Protein AF-A0A838JAK7-F1 (afdb_monomer_lite)

Structure (mmCIF, N/CA/C/O backbone):
data_AF-A0A838JAK7-F1
#
_entry.id   AF-A0A838JAK7-F1
#
loop_
_atom_site.group_PDB
_atom_site.id
_atom_site.type_symbol
_atom_site.label_atom_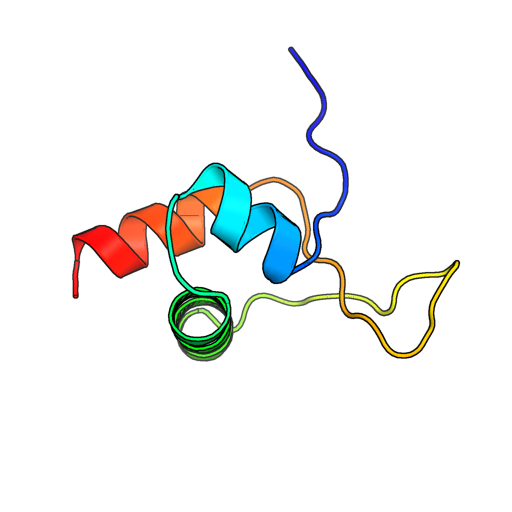id
_atom_site.label_alt_id
_atom_site.label_comp_id
_atom_site.label_asym_id
_atom_site.label_entity_id
_atom_site.label_seq_id
_atom_site.pdbx_PDB_ins_code
_atom_site.Cartn_x
_atom_site.Cartn_y
_atom_site.Cartn_z
_atom_site.occupancy
_atom_site.B_iso_or_equiv
_atom_site.auth_seq_id
_atom_site.auth_comp_id
_atom_site.auth_asym_id
_atom_site.auth_atom_id
_atom_site.pdbx_PDB_model_num
ATOM 1 N N . MET A 1 1 ? -10.891 9.508 -17.191 1.00 43.81 1 MET A N 1
ATOM 2 C CA . MET A 1 1 ? -10.586 8.585 -16.078 1.00 43.81 1 MET A CA 1
ATOM 3 C C . MET A 1 1 ? -9.090 8.369 -16.104 1.00 43.81 1 MET A C 1
ATOM 5 O O . MET A 1 1 ? -8.621 7.784 -17.066 1.00 43.81 1 MET A O 1
ATOM 9 N N . ALA A 1 2 ? -8.337 8.945 -15.165 1.00 40.66 2 ALA A N 1
ATOM 10 C CA . ALA A 1 2 ? -6.898 8.709 -15.114 1.00 40.66 2 ALA A CA 1
ATOM 11 C C . ALA A 1 2 ? -6.686 7.226 -14.784 1.00 40.66 2 ALA A C 1
ATOM 13 O O . ALA A 1 2 ? -7.060 6.784 -13.699 1.00 40.66 2 ALA A O 1
ATOM 14 N N . GLU A 1 3 ? -6.174 6.454 -15.743 1.00 46.81 3 GLU A N 1
ATOM 15 C CA . GLU A 1 3 ? -5.598 5.137 -15.485 1.00 46.81 3 GLU A CA 1
ATOM 16 C C . GLU A 1 3 ? -4.487 5.341 -14.455 1.00 46.81 3 GLU A C 1
ATOM 18 O O . GLU A 1 3 ? -3.383 5.762 -14.796 1.00 46.81 3 GLU A O 1
ATOM 23 N N . GLN A 1 4 ? -4.797 5.135 -13.174 1.00 59.72 4 GLN A N 1
ATOM 24 C CA . GLN A 1 4 ? -3.770 5.113 -12.145 1.00 59.72 4 GLN A CA 1
ATOM 25 C C . GLN A 1 4 ? -2.833 3.963 -12.512 1.00 59.72 4 GLN A C 1
ATOM 27 O O . GLN A 1 4 ? -3.227 2.797 -12.523 1.00 59.72 4 GLN A O 1
ATOM 32 N N . GLY A 1 5 ? -1.616 4.308 -12.924 1.00 77.31 5 GLY A N 1
ATOM 33 C CA . GLY A 1 5 ? -0.574 3.339 -13.219 1.00 77.31 5 GLY A CA 1
ATOM 34 C C . GLY A 1 5 ? -0.241 2.508 -11.983 1.00 77.31 5 GLY A C 1
ATOM 35 O O . GLY A 1 5 ? -0.804 2.673 -10.904 1.00 77.31 5 GLY A O 1
ATOM 36 N N . TRP A 1 6 ? 0.697 1.583 -12.129 1.00 89.44 6 TRP A N 1
ATOM 37 C CA . TRP A 1 6 ? 1.227 0.899 -10.958 1.00 89.44 6 TRP A CA 1
ATOM 38 C C . TRP A 1 6 ? 1.924 1.919 -10.048 1.00 89.44 6 TRP A C 1
ATOM 40 O O . TRP A 1 6 ? 2.745 2.688 -10.537 1.00 89.44 6 TRP A O 1
ATOM 50 N N . MET A 1 7 ? 1.608 1.917 -8.753 1.00 90.75 7 MET A N 1
ATOM 51 C CA . MET A 1 7 ? 2.095 2.919 -7.794 1.00 90.75 7 MET A CA 1
ATOM 52 C C . MET A 1 7 ? 2.977 2.270 -6.737 1.00 90.75 7 MET A C 1
ATOM 54 O O . MET A 1 7 ? 2.715 1.158 -6.281 1.00 90.75 7 MET A O 1
ATOM 58 N N . THR A 1 8 ? 4.018 2.964 -6.312 1.00 93.31 8 THR A N 1
ATOM 59 C CA . THR A 1 8 ? 4.823 2.579 -5.151 1.00 93.31 8 THR A CA 1
ATOM 60 C C . THR A 1 8 ? 4.045 2.778 -3.847 1.00 93.31 8 THR A C 1
ATOM 62 O O . THR A 1 8 ? 3.078 3.536 -3.787 1.00 93.31 8 THR A O 1
ATOM 65 N N . ALA A 1 9 ? 4.486 2.134 -2.761 1.00 92.94 9 ALA A N 1
ATOM 66 C CA . ALA A 1 9 ? 3.907 2.375 -1.433 1.00 92.94 9 ALA A CA 1
ATOM 67 C C . ALA A 1 9 ? 3.991 3.857 -1.017 1.00 92.94 9 ALA A C 1
ATOM 69 O O . ALA A 1 9 ? 3.079 4.351 -0.359 1.00 92.94 9 ALA A O 1
ATOM 70 N N . ALA A 1 10 ? 5.050 4.559 -1.434 1.00 92.69 10 ALA A N 1
ATOM 71 C CA . ALA A 1 10 ? 5.246 5.987 -1.190 1.00 92.69 10 ALA A CA 1
ATOM 72 C C . ALA A 1 10 ? 4.181 6.843 -1.888 1.00 92.69 10 ALA A C 1
ATOM 74 O O . ALA A 1 10 ? 3.602 7.741 -1.284 1.00 92.69 10 ALA A O 1
ATOM 75 N N . GLU A 1 11 ? 3.887 6.540 -3.153 1.00 93.38 11 GLU A N 1
ATOM 76 C CA . GLU A 1 11 ? 2.852 7.241 -3.917 1.00 93.38 11 GLU A CA 1
ATOM 77 C C . GLU A 1 11 ? 1.459 6.965 -3.348 1.00 93.38 11 GLU A C 1
ATOM 79 O O . GLU A 1 11 ? 0.679 7.893 -3.163 1.00 93.38 11 GLU A O 1
ATOM 84 N N . ILE A 1 12 ? 1.174 5.711 -2.977 1.00 93.44 12 ILE A N 1
ATOM 85 C CA . ILE A 1 12 ? -0.079 5.346 -2.299 1.00 93.44 12 ILE A CA 1
ATOM 86 C C . ILE A 1 12 ? -0.211 6.101 -0.967 1.00 93.44 12 ILE A C 1
ATOM 88 O O . ILE A 1 12 ? -1.285 6.593 -0.637 1.00 93.44 12 ILE A O 1
ATOM 92 N N . ALA A 1 13 ? 0.875 6.213 -0.200 1.00 94.31 13 ALA A N 1
ATOM 93 C CA . ALA A 1 13 ? 0.897 6.976 1.043 1.00 94.31 13 ALA A CA 1
ATOM 94 C C . ALA A 1 13 ? 0.603 8.465 0.810 1.00 94.31 13 ALA A C 1
ATOM 96 O O . ALA A 1 13 ? -0.208 9.037 1.537 1.00 94.31 13 ALA A O 1
ATOM 97 N N . GLY A 1 14 ? 1.196 9.061 -0.229 1.00 94.25 14 GLY A N 1
ATOM 98 C CA . GLY A 1 14 ? 0.929 10.441 -0.637 1.00 94.25 14 GLY A CA 1
ATOM 99 C C . GLY A 1 14 ? -0.537 10.682 -1.006 1.00 94.25 14 GLY A C 1
ATOM 100 O O . GLY A 1 14 ? -1.139 11.622 -0.494 1.00 94.25 14 GLY A O 1
ATOM 101 N N . GLU A 1 15 ? -1.129 9.800 -1.814 1.00 92.12 15 GLU A N 1
ATOM 102 C CA . GLU A 1 15 ? -2.544 9.883 -2.217 1.00 92.12 15 GLU A CA 1
ATOM 103 C C . GLU A 1 15 ? -3.507 9.763 -1.027 1.00 92.12 15 GLU A C 1
ATOM 105 O O . GLU A 1 15 ? -4.558 10.401 -0.998 1.00 92.12 15 GLU A O 1
ATOM 110 N N . LEU A 1 16 ? -3.159 8.939 -0.035 1.00 92.12 16 LEU A N 1
ATOM 111 C CA . LEU A 1 16 ? -4.002 8.685 1.135 1.00 92.12 16 LEU A CA 1
ATOM 112 C C . LEU A 1 16 ? -3.736 9.640 2.305 1.00 92.12 16 LEU A C 1
ATOM 114 O O . LEU A 1 16 ? -4.423 9.548 3.321 1.00 92.12 16 LEU A O 1
ATOM 118 N N . GLY A 1 17 ? -2.735 10.522 2.207 1.00 93.81 17 GLY A N 1
ATOM 119 C CA . GLY A 1 17 ? -2.280 11.335 3.340 1.00 93.81 17 GLY A CA 1
ATOM 120 C C . GLY A 1 17 ? -1.790 10.488 4.524 1.00 93.81 17 GLY A C 1
ATOM 121 O O . GLY A 1 17 ? -1.882 10.910 5.676 1.00 93.81 17 GLY A O 1
ATOM 122 N N . ALA A 1 18 ? -1.307 9.275 4.248 1.00 93.06 18 ALA A N 1
ATOM 123 C CA . ALA A 1 18 ? -0.876 8.295 5.237 1.00 93.06 18 ALA A CA 1
ATOM 124 C C . ALA A 1 18 ? 0.654 8.164 5.258 1.00 93.06 18 ALA A C 1
ATOM 126 O O . ALA A 1 18 ? 1.359 8.662 4.384 1.00 93.06 18 ALA A O 1
ATOM 127 N N . THR A 1 19 ? 1.194 7.458 6.255 1.00 94.69 19 THR A N 1
ATOM 128 C CA . THR A 1 19 ? 2.625 7.121 6.256 1.00 94.69 19 THR A CA 1
ATOM 129 C C . THR A 1 19 ? 2.893 5.890 5.398 1.00 94.69 19 THR A C 1
ATOM 131 O O . THR A 1 19 ? 2.104 4.942 5.371 1.00 94.69 19 THR A O 1
ATOM 134 N N . GLU A 1 20 ? 4.060 5.856 4.756 1.00 94.31 20 GLU A N 1
ATOM 135 C CA . GLU A 1 20 ? 4.509 4.695 3.982 1.00 94.31 20 GLU A CA 1
ATOM 136 C C . GLU A 1 20 ? 4.578 3.419 4.842 1.00 94.31 20 GLU A C 1
ATOM 138 O O . GLU A 1 20 ? 4.330 2.316 4.357 1.00 94.31 20 GLU A O 1
ATOM 143 N N . TYR A 1 21 ? 4.842 3.563 6.145 1.00 94.56 21 TYR A N 1
ATOM 144 C CA . TYR A 1 21 ? 4.797 2.465 7.108 1.00 94.56 21 TYR A CA 1
ATOM 145 C C . TYR A 1 21 ? 3.389 1.865 7.238 1.00 94.56 21 TYR A C 1
ATOM 147 O O . TYR A 1 21 ? 3.225 0.650 7.101 1.00 94.56 21 TYR A O 1
ATOM 155 N N . SER A 1 22 ? 2.365 2.700 7.450 1.00 94.62 22 SER A N 1
ATOM 156 C CA . SER A 1 22 ? 0.969 2.250 7.549 1.00 94.62 22 SER A CA 1
ATOM 157 C C . SER A 1 22 ? 0.502 1.578 6.258 1.00 94.62 22 SER A C 1
ATOM 159 O O . SER A 1 22 ? -0.143 0.532 6.303 1.00 94.62 22 SER A O 1
ATOM 161 N N . VAL A 1 23 ? 0.895 2.128 5.106 1.00 95.19 23 VAL A N 1
ATOM 162 C CA . VAL A 1 23 ? 0.608 1.539 3.792 1.00 95.19 23 VAL A CA 1
ATOM 163 C C . VAL A 1 23 ? 1.292 0.181 3.626 1.00 95.19 23 VAL A C 1
ATOM 165 O O . VAL A 1 23 ? 0.634 -0.786 3.251 1.00 95.19 23 VAL A O 1
ATOM 168 N N . ASN A 1 24 ? 2.579 0.052 3.961 1.00 94.50 24 ASN A N 1
ATOM 169 C CA . ASN A 1 24 ? 3.283 -1.236 3.907 1.00 94.50 24 ASN A CA 1
ATOM 170 C C . ASN A 1 24 ? 2.657 -2.281 4.839 1.00 94.50 24 ASN A C 1
ATOM 172 O O . ASN A 1 24 ? 2.558 -3.459 4.479 1.00 94.50 24 ASN A O 1
ATOM 176 N N . ARG A 1 25 ? 2.195 -1.858 6.021 1.00 95.88 25 ARG A N 1
ATOM 177 C CA . ARG A 1 25 ? 1.470 -2.726 6.953 1.00 95.88 25 ARG A CA 1
ATOM 178 C C . ARG A 1 25 ? 0.157 -3.215 6.340 1.00 95.88 25 ARG A C 1
ATOM 180 O O . ARG A 1 25 ? -0.097 -4.418 6.367 1.00 95.88 25 ARG A O 1
ATOM 187 N N . ALA A 1 26 ? -0.622 -2.319 5.734 1.00 95.31 26 ALA A N 1
ATOM 188 C CA . ALA A 1 26 ? -1.867 -2.652 5.045 1.00 95.31 26 ALA A CA 1
ATOM 189 C C . ALA A 1 26 ? -1.630 -3.617 3.874 1.00 95.31 26 ALA A C 1
ATOM 191 O O . ALA A 1 26 ? -2.270 -4.660 3.783 1.00 95.31 26 ALA A O 1
ATOM 192 N N . ILE A 1 27 ? -0.654 -3.319 3.013 1.00 94.81 27 ILE A N 1
ATOM 193 C CA . ILE A 1 27 ? -0.254 -4.160 1.875 1.00 94.81 27 ILE A CA 1
ATOM 194 C C . ILE A 1 27 ? 0.120 -5.569 2.338 1.00 94.81 27 ILE A C 1
ATOM 196 O O . ILE A 1 27 ? -0.318 -6.554 1.738 1.00 94.81 27 ILE A O 1
ATOM 200 N N . SER A 1 28 ? 0.888 -5.666 3.427 1.00 94.75 28 SER A N 1
ATOM 201 C CA . SER A 1 28 ? 1.296 -6.944 4.016 1.00 94.75 28 SER A CA 1
ATOM 202 C C . SER A 1 28 ? 0.103 -7.714 4.587 1.00 94.75 28 SER A C 1
ATOM 204 O O . SER A 1 28 ? -0.026 -8.913 4.337 1.00 94.75 28 SER A O 1
ATOM 206 N N . ALA A 1 29 ? -0.798 -7.035 5.303 1.00 95.06 29 ALA A N 1
ATOM 207 C CA . ALA A 1 29 ? -2.008 -7.635 5.866 1.00 95.06 29 ALA A CA 1
ATOM 208 C C . ALA A 1 29 ? -2.964 -8.144 4.772 1.00 95.06 29 ALA A C 1
ATOM 210 O O . ALA A 1 29 ? -3.514 -9.238 4.880 1.00 95.06 29 ALA A O 1
ATOM 211 N N . LEU A 1 30 ? -3.104 -7.380 3.689 1.00 94.06 30 LEU A N 1
ATOM 212 C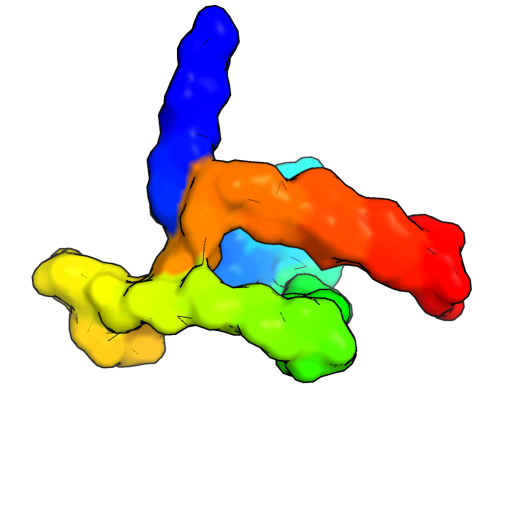 CA . LEU A 1 30 ? -3.960 -7.686 2.543 1.00 94.06 30 LEU A CA 1
ATOM 213 C C . LEU A 1 30 ? -3.301 -8.632 1.524 1.00 94.06 30 LEU A C 1
ATOM 215 O O . LEU A 1 30 ? -3.947 -9.029 0.554 1.00 94.06 30 LEU A O 1
ATOM 219 N N . ARG A 1 31 ? -2.021 -8.985 1.718 1.00 94.44 31 ARG A N 1
ATOM 220 C CA . ARG A 1 31 ? -1.212 -9.812 0.802 1.00 94.44 31 ARG A CA 1
ATOM 221 C C . ARG A 1 31 ? -1.238 -9.314 -0.651 1.00 94.44 31 ARG A C 1
ATOM 223 O O . ARG A 1 31 ? -1.246 -10.115 -1.591 1.00 94.44 31 ARG A O 1
ATOM 230 N N . ILE A 1 32 ? -1.247 -7.992 -0.841 1.00 92.62 32 ILE A N 1
ATOM 231 C CA . ILE A 1 32 ? -1.283 -7.378 -2.174 1.00 92.62 32 ILE A CA 1
ATOM 232 C C . ILE A 1 32 ? 0.016 -7.722 -2.910 1.00 92.62 32 ILE A C 1
ATOM 234 O O . ILE A 1 32 ? 1.115 -7.428 -2.443 1.00 92.62 32 ILE A O 1
ATOM 238 N N . GLN A 1 33 ? -0.114 -8.350 -4.079 1.00 91.25 33 GLN A N 1
ATOM 239 C CA . GLN A 1 33 ? 1.027 -8.711 -4.914 1.00 91.25 33 GLN A CA 1
ATOM 240 C C . GLN A 1 33 ? 1.549 -7.471 -5.647 1.00 91.25 33 GLN A C 1
ATOM 242 O O . GLN A 1 33 ? 0.898 -6.953 -6.555 1.00 91.25 33 GLN A O 1
ATOM 247 N N . GLY A 1 34 ? 2.726 -6.999 -5.242 1.00 91.06 34 GLY A N 1
ATOM 248 C CA . GLY A 1 34 ? 3.504 -6.015 -5.988 1.00 91.06 34 GLY A CA 1
ATOM 249 C C . GLY A 1 34 ? 4.442 -6.690 -6.987 1.00 91.06 34 GLY A C 1
ATOM 250 O O . GLY A 1 34 ? 4.807 -7.856 -6.836 1.00 91.06 34 GLY A O 1
ATOM 251 N N . LYS A 1 35 ? 4.876 -5.943 -7.999 1.00 91.44 35 LYS A N 1
ATOM 252 C CA . LYS A 1 35 ? 5.968 -6.347 -8.893 1.00 91.44 35 LYS A CA 1
ATOM 253 C C . LYS A 1 35 ? 7.151 -5.405 -8.711 1.00 91.44 35 LYS A C 1
ATOM 255 O O . LYS A 1 35 ? 6.981 -4.272 -8.268 1.00 91.44 35 LYS A O 1
ATOM 260 N N . LYS A 1 36 ? 8.353 -5.871 -9.048 1.00 91.00 36 LYS A N 1
ATOM 261 C CA . LYS A 1 36 ? 9.531 -4.997 -9.068 1.00 91.00 36 LYS A CA 1
ATOM 262 C C . LYS A 1 36 ? 9.353 -3.939 -10.144 1.00 91.00 36 LYS A C 1
ATOM 264 O O . LYS A 1 36 ? 8.934 -4.267 -11.257 1.00 91.00 36 LYS A O 1
ATOM 269 N N . ASP A 1 37 ? 9.678 -2.701 -9.805 1.00 87.50 37 ASP A N 1
ATOM 270 C CA . ASP A 1 37 ? 9.712 -1.639 -10.791 1.00 87.50 37 ASP A CA 1
ATOM 271 C C . ASP A 1 37 ? 10.813 -1.915 -11.827 1.00 87.50 37 ASP A C 1
ATOM 273 O O . ASP A 1 37 ? 11.892 -2.434 -11.512 1.00 87.50 37 ASP A O 1
ATOM 277 N N . ILE A 1 38 ? 10.504 -1.632 -13.092 1.00 83.38 38 ILE A N 1
ATOM 278 C CA . ILE A 1 38 ? 11.415 -1.896 -14.213 1.00 83.38 38 ILE A CA 1
ATOM 279 C C . ILE A 1 38 ? 12.544 -0.864 -14.283 1.00 83.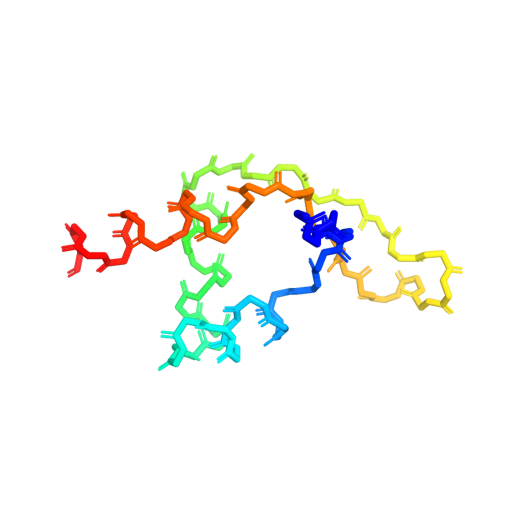38 38 ILE A C 1
ATOM 281 O O . ILE A 1 38 ? 13.625 -1.184 -14.779 1.00 83.38 38 ILE A O 1
ATOM 285 N N . THR A 1 39 ? 12.297 0.339 -13.766 1.00 82.50 39 THR A N 1
ATOM 286 C CA . THR A 1 39 ? 13.229 1.470 -13.763 1.00 82.50 39 THR A CA 1
ATOM 287 C C . THR A 1 39 ? 14.120 1.415 -12.527 1.00 82.50 39 THR A C 1
ATOM 289 O O . THR A 1 39 ? 15.323 1.645 -12.619 1.00 82.50 39 THR A O 1
ATOM 292 N N . ASP A 1 40 ? 13.554 1.023 -11.384 1.00 83.12 40 ASP A N 1
ATOM 293 C CA . ASP A 1 40 ? 14.261 0.828 -10.123 1.00 83.12 40 ASP A CA 1
ATOM 294 C C . ASP A 1 40 ? 13.933 -0.538 -9.500 1.00 83.12 40 ASP A C 1
ATOM 296 O O . ASP A 1 40 ? 12.972 -0.719 -8.757 1.00 83.12 40 ASP A O 1
ATOM 300 N N . ARG A 1 41 ? 14.798 -1.531 -9.738 1.00 80.56 41 ARG A N 1
ATOM 301 C CA . ARG A 1 41 ? 14.603 -2.912 -9.245 1.00 80.56 41 ARG A CA 1
ATOM 302 C C . ARG A 1 41 ? 14.578 -3.050 -7.715 1.00 80.56 41 ARG A C 1
ATOM 304 O O . ARG A 1 41 ? 14.348 -4.159 -7.222 1.00 80.56 41 ARG A O 1
ATOM 311 N N . ARG A 1 42 ? 14.883 -1.980 -6.971 1.00 85.56 42 ARG A N 1
ATOM 312 C CA . ARG A 1 42 ? 14.819 -1.934 -5.503 1.00 85.56 42 ARG A CA 1
ATOM 313 C C . ARG A 1 42 ? 13.430 -1.537 -5.001 1.00 85.56 42 ARG A C 1
ATOM 315 O O . ARG A 1 42 ? 13.136 -1.791 -3.836 1.00 85.56 42 ARG A O 1
ATOM 322 N N . ARG A 1 43 ? 12.571 -0.980 -5.857 1.00 86.44 43 ARG A N 1
ATOM 323 C CA . ARG A 1 43 ? 11.201 -0.585 -5.526 1.00 86.44 43 ARG A CA 1
ATOM 324 C C . ARG A 1 43 ? 10.183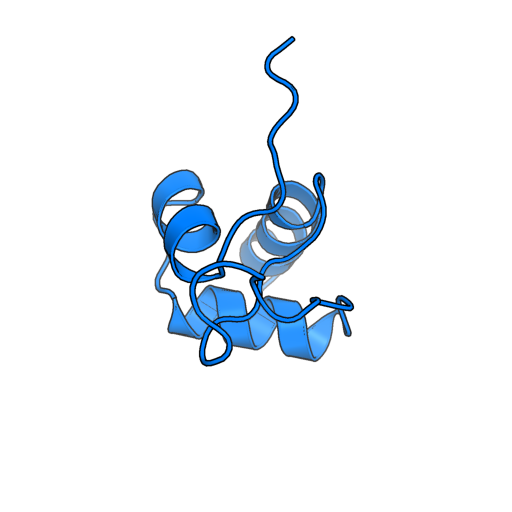 -1.631 -5.960 1.00 86.44 43 ARG A C 1
ATOM 326 O O . ARG A 1 43 ? 10.308 -2.275 -7.003 1.00 86.44 43 ARG A O 1
ATOM 333 N N . LEU A 1 44 ? 9.152 -1.781 -5.132 1.00 90.69 44 LEU A N 1
ATOM 334 C CA . LEU A 1 44 ? 7.939 -2.510 -5.475 1.00 90.69 44 LEU A CA 1
ATOM 335 C C . LEU A 1 44 ? 6.865 -1.510 -5.886 1.00 90.69 44 LEU A C 1
ATOM 337 O O . LEU A 1 44 ? 6.638 -0.509 -5.206 1.00 90.69 44 LEU A O 1
ATOM 341 N N . ILE A 1 45 ? 6.209 -1.823 -6.992 1.00 92.94 45 ILE A N 1
ATOM 342 C CA . ILE A 1 45 ? 5.036 -1.122 -7.492 1.00 92.94 45 ILE A CA 1
ATOM 343 C C . ILE A 1 45 ? 3.835 -2.055 -7.389 1.00 92.94 45 ILE A C 1
ATOM 345 O O . ILE A 1 45 ? 3.930 -3.267 -7.607 1.00 92.94 45 ILE A O 1
ATOM 349 N N . TYR A 1 46 ? 2.695 -1.480 -7.057 1.00 93.06 46 TYR A N 1
ATOM 350 C CA . TYR A 1 46 ? 1.457 -2.176 -6.759 1.00 93.06 46 TYR A CA 1
ATOM 351 C C . TYR A 1 46 ? 0.404 -1.832 -7.810 1.00 93.06 46 TYR A C 1
ATOM 353 O O . TYR A 1 46 ? 0.423 -0.730 -8.361 1.00 93.06 46 TYR A O 1
ATOM 361 N N . PRO A 1 47 ? -0.489 -2.777 -8.140 1.00 91.69 47 PRO A N 1
ATOM 362 C CA . PRO A 1 47 ? -1.438 -2.595 -9.225 1.00 91.69 47 PRO A CA 1
ATOM 363 C C . PRO A 1 47 ? -2.453 -1.480 -8.928 1.00 91.69 47 PRO A C 1
ATOM 365 O O . PRO A 1 47 ? -2.722 -1.196 -7.751 1.00 91.69 47 PRO A O 1
ATOM 368 N N . PRO A 1 48 ? -3.082 -0.913 -9.975 1.00 85.50 48 PRO A N 1
ATOM 369 C CA . PRO A 1 48 ? -4.252 -0.055 -9.814 1.00 85.50 48 PRO A CA 1
ATOM 370 C C . PRO A 1 48 ? -5.300 -0.710 -8.909 1.00 85.50 48 PRO A C 1
ATOM 372 O O . PRO A 1 48 ? -5.541 -1.916 -8.986 1.00 85.50 48 PRO A O 1
ATOM 375 N N . GLY A 1 49 ? -5.905 0.080 -8.023 1.00 88.94 49 GLY A N 1
ATOM 376 C CA . GLY A 1 49 ? -6.854 -0.407 -7.013 1.00 88.94 49 GLY A CA 1
ATOM 377 C C . GLY A 1 49 ? -6.213 -0.870 -5.700 1.00 88.94 49 GLY A C 1
ATOM 378 O O . GLY A 1 49 ? -6.929 -1.152 -4.742 1.00 88.94 49 GLY A O 1
ATOM 379 N N . SER A 1 50 ? -4.879 -0.905 -5.603 1.00 92.50 50 SER A N 1
ATOM 380 C CA . SER A 1 50 ? -4.205 -1.117 -4.311 1.00 92.50 50 SER A CA 1
ATOM 381 C C . SER A 1 50 ? -4.478 0.035 -3.344 1.00 92.50 50 SER A C 1
ATOM 383 O O . SER A 1 50 ? -4.657 -0.214 -2.159 1.00 92.50 50 SER A O 1
ATOM 385 N N . VAL A 1 51 ? -4.581 1.267 -3.860 1.00 92.50 51 VAL A N 1
ATOM 386 C CA . VAL A 1 51 ? -4.927 2.476 -3.092 1.00 92.50 51 VAL A CA 1
ATOM 387 C C . VAL A 1 51 ? -6.259 2.298 -2.364 1.00 92.50 51 VAL A C 1
ATOM 389 O O . VAL A 1 51 ? -6.315 2.467 -1.153 1.00 92.50 51 VAL A O 1
ATOM 392 N N . ASP A 1 52 ? -7.307 1.887 -3.083 1.00 93.25 52 ASP A N 1
ATOM 393 C CA . ASP A 1 52 ? -8.652 1.706 -2.526 1.00 93.25 52 ASP A CA 1
ATOM 394 C C . ASP A 1 52 ? -8.678 0.615 -1.444 1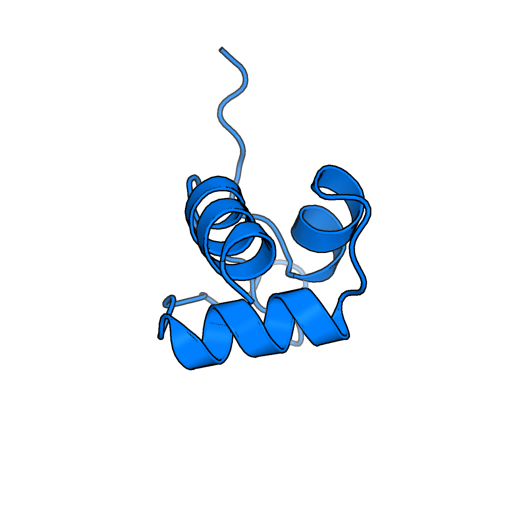.00 93.25 52 ASP A C 1
ATOM 396 O O . ASP A 1 52 ? -9.151 0.836 -0.332 1.00 93.25 52 ASP A O 1
ATOM 400 N N . LYS A 1 53 ? -8.040 -0.532 -1.713 1.00 93.44 53 LYS A N 1
ATOM 401 C CA . LYS A 1 53 ? -7.924 -1.625 -0.734 1.00 93.44 53 LYS A CA 1
ATOM 402 C C . LYS A 1 53 ? -7.181 -1.199 0.532 1.00 93.44 53 LYS A C 1
ATOM 404 O O . LYS A 1 53 ? -7.601 -1.543 1.635 1.00 93.44 53 LYS A O 1
ATOM 409 N N . VAL A 1 54 ? -6.072 -0.473 0.375 1.00 94.38 54 VAL A N 1
ATOM 410 C CA . VAL A 1 54 ? -5.286 0.051 1.499 1.00 94.38 54 VAL A CA 1
ATOM 411 C C . VAL A 1 54 ? -6.101 1.074 2.282 1.00 94.38 54 VAL A C 1
ATOM 413 O O . VAL A 1 54 ? -6.112 1.009 3.507 1.00 94.38 54 VAL A O 1
ATOM 416 N N . LYS A 1 55 ? -6.821 1.967 1.597 1.00 94.75 55 LYS A N 1
ATOM 417 C CA . LYS A 1 55 ? -7.693 2.961 2.222 1.00 94.75 55 LYS A CA 1
ATOM 418 C C . LYS A 1 55 ? -8.754 2.303 3.102 1.00 94.75 55 LYS A C 1
ATOM 420 O O . LYS A 1 55 ? -8.798 2.592 4.291 1.00 94.75 55 LYS A O 1
ATOM 425 N N . VAL A 1 56 ? -9.526 1.367 2.546 1.00 95.19 56 VAL A N 1
ATOM 426 C CA . VAL A 1 56 ? -10.585 0.650 3.280 1.00 95.19 56 VAL A CA 1
ATOM 427 C C . VAL A 1 56 ? -10.022 -0.052 4.518 1.00 95.19 56 VAL A C 1
ATOM 429 O O . VAL A 1 56 ? -10.639 -0.044 5.583 1.00 95.19 56 VAL A O 1
ATOM 432 N N . TRP A 1 57 ? -8.831 -0.646 4.402 1.00 94.94 57 TRP A N 1
ATOM 433 C CA . TRP A 1 57 ? -8.169 -1.291 5.534 1.00 94.94 57 TRP A CA 1
ATOM 434 C C . TRP A 1 57 ? -7.736 -0.292 6.614 1.00 94.94 57 TRP A C 1
ATOM 436 O O . TRP A 1 57 ? -7.951 -0.564 7.794 1.00 94.94 57 TRP A O 1
ATOM 446 N N . LEU A 1 58 ? -7.166 0.855 6.221 1.00 93.25 58 LEU A N 1
ATOM 447 C 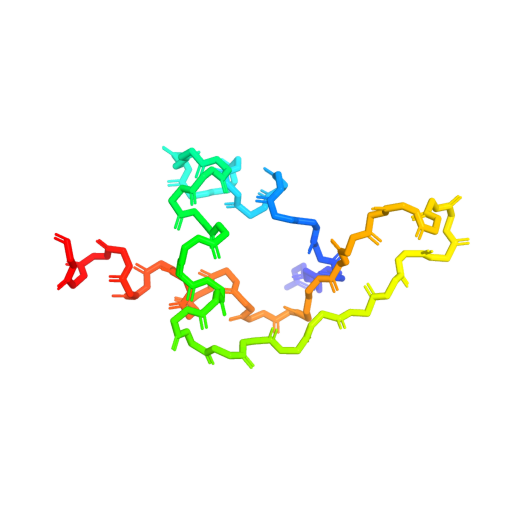CA . LEU A 1 58 ? -6.750 1.923 7.138 1.00 93.25 58 LEU A CA 1
ATOM 448 C C . LEU A 1 58 ? -7.939 2.593 7.833 1.00 93.25 58 LEU A C 1
ATOM 450 O O . LEU A 1 58 ? -7.827 2.962 8.988 1.00 93.25 58 LEU A O 1
ATOM 454 N N . GLU A 1 59 ? -9.083 2.734 7.167 1.00 93.25 59 GLU A N 1
ATOM 455 C CA . GLU A 1 59 ? -10.307 3.259 7.792 1.00 93.25 59 GLU A CA 1
ATOM 456 C C . GLU A 1 59 ? -10.919 2.267 8.799 1.00 93.25 59 GLU A C 1
ATOM 458 O O . GLU A 1 59 ? -11.684 2.661 9.677 1.00 93.25 59 GLU A O 1
ATOM 463 N N . SER A 1 60 ? -10.572 0.981 8.687 1.00 87.44 60 SER A N 1
ATOM 464 C CA . SER A 1 60 ? -11.069 -0.091 9.555 1.00 87.44 60 SER A CA 1
ATOM 465 C C . SER A 1 60 ? -10.136 -0.427 10.735 1.00 87.44 60 SER A C 1
ATOM 467 O O . SER A 1 60 ? -10.457 -1.347 11.489 1.00 87.44 60 SER A O 1
ATOM 469 N N . ASN A 1 61 ? -8.974 0.231 10.876 1.00 81.25 61 ASN A N 1
ATOM 470 C CA . ASN A 1 61 ? -7.947 -0.040 11.905 1.00 81.25 61 ASN A CA 1
ATOM 471 C C . ASN A 1 61 ? -7.424 1.241 12.555 1.00 81.25 61 ASN A C 1
ATOM 473 O O . ASN A 1 61 ? -7.284 1.234 13.797 1.00 81.25 61 ASN A O 1
#

Sequence (61 aa):
MAEQGWMTAAEIAGELGATEYSVNRAISALRIQGKKDITDRRRLIYPPGSVDKVKVWLESN

Foldseek 3Di:
DPQPAFAFLVVLCVVLVHDSVLLVVQCVVVVFDWDQDPVHNVTTTGGPPSSVSSNVVVVVD

Radius of gyration: 10.91 Å; chains: 1; bounding box: 26×21×28 Å

pLDDT: mean 88.55, std 11.71, range [40.66, 95.88]

Secondary structure (DSSP, 8-state):
------EEHHHHHHHHT--HHHHHHHHHHTT---EE-SS-TT-EEE-TTHHHHHHHHHHT-